Protein AF-B4VSL5-F1 (afdb_monomer_lite)

pLDDT: mean 77.55, std 10.19, range [50.0, 93.06]

Organism: NCBI:txid118168

Secondary structure (DSSP, 8-state):
-GGGGS-HHHHHHHHHH----GGG----EEEEEE--S---SHHHHHT-EEEEEEEPP-

Structure (mmCIF, N/CA/C/O backbone):
data_AF-B4VSL5-F1
#
_entry.id   AF-B4VSL5-F1
#
loop_
_atom_site.group_PDB
_atom_site.id
_atom_site.type_symbol
_atom_site.label_atom_id
_atom_site.label_alt_id
_atom_site.label_comp_id
_atom_site.label_asym_id
_atom_site.label_entity_id
_atom_site.label_seq_id
_atom_site.pdbx_PDB_ins_code
_atom_site.Cartn_x
_atom_site.Cartn_y
_atom_site.Cartn_z
_atom_site.occupancy
_atom_site.B_iso_or_equiv
_atom_site.auth_seq_id
_atom_site.auth_comp_id
_atom_site.auth_asym_id
_atom_site.auth_atom_id
_atom_site.pdbx_PDB_model_num
ATOM 1 N N . MET A 1 1 ? 10.227 -0.473 -5.374 1.00 50.00 1 MET A N 1
ATOM 2 C CA . MET A 1 1 ? 9.568 -0.435 -4.045 1.00 50.00 1 MET A CA 1
ATOM 3 C C . MET A 1 1 ? 10.500 0.296 -3.087 1.00 50.00 1 MET A C 1
ATOM 5 O O . MET A 1 1 ? 11.638 -0.137 -2.972 1.00 50.00 1 MET A O 1
ATOM 9 N N . ILE A 1 2 ? 10.066 1.371 -2.417 1.00 52.66 2 ILE A N 1
ATOM 10 C CA . ILE A 1 2 ? 10.928 2.180 -1.519 1.00 52.66 2 ILE A CA 1
ATOM 11 C C . ILE A 1 2 ? 11.621 1.295 -0.464 1.00 52.66 2 ILE A C 1
ATOM 13 O O . ILE A 1 2 ? 12.793 1.483 -0.166 1.00 52.66 2 ILE A O 1
ATOM 17 N N . TYR A 1 3 ? 10.932 0.246 -0.006 1.00 54.03 3 TYR A N 1
ATOM 18 C CA . TYR A 1 3 ? 11.420 -0.728 0.971 1.00 54.03 3 TYR A CA 1
ATOM 19 C C . TYR A 1 3 ? 12.711 -1.465 0.579 1.00 54.03 3 TYR A C 1
ATOM 21 O O . TYR A 1 3 ? 13.486 -1.821 1.457 1.00 54.03 3 TYR A O 1
ATOM 29 N N . GLN A 1 4 ? 12.961 -1.690 -0.716 1.00 57.28 4 GLN A N 1
ATOM 30 C CA . GLN A 1 4 ? 14.103 -2.488 -1.195 1.00 57.28 4 GLN A CA 1
ATOM 31 C C . GLN A 1 4 ? 15.437 -1.733 -1.137 1.00 57.28 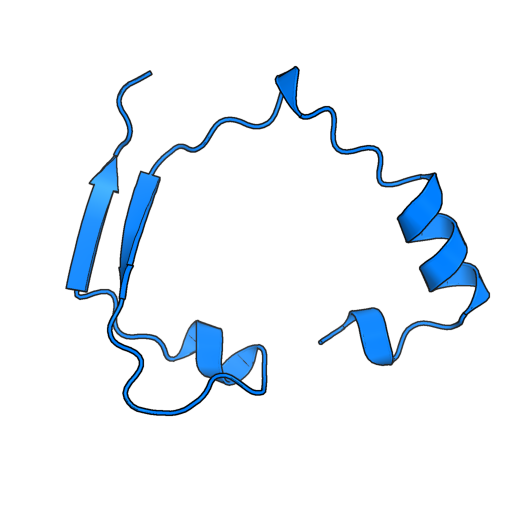4 GLN A C 1
ATOM 33 O O . GLN A 1 4 ? 16.491 -2.359 -1.133 1.00 57.28 4 GLN A O 1
ATOM 38 N N . HIS A 1 5 ? 15.387 -0.400 -1.082 1.00 70.62 5 HIS A N 1
ATOM 39 C CA . HIS A 1 5 ? 16.569 0.465 -1.015 1.00 70.62 5 HIS A CA 1
ATOM 40 C C . HIS A 1 5 ? 16.819 1.017 0.392 1.00 70.62 5 HIS A C 1
ATOM 42 O O . HIS A 1 5 ? 17.746 1.796 0.593 1.00 70.62 5 HIS A O 1
ATOM 48 N N . LEU A 1 6 ? 15.987 0.637 1.365 1.00 72.69 6 LEU A N 1
ATOM 49 C CA . LEU A 1 6 ? 16.202 0.993 2.759 1.00 72.69 6 LEU A CA 1
ATOM 50 C C . LEU A 1 6 ? 17.291 0.113 3.355 1.00 72.69 6 LEU A C 1
ATOM 52 O O . LEU A 1 6 ? 17.352 -1.085 3.083 1.00 72.69 6 LEU A O 1
ATOM 56 N N . ASP A 1 7 ? 18.108 0.710 4.212 1.00 81.62 7 ASP A N 1
ATOM 57 C CA . ASP A 1 7 ? 19.111 -0.015 4.977 1.00 81.62 7 ASP A CA 1
ATOM 58 C C . ASP A 1 7 ? 18.445 -1.100 5.845 1.00 81.62 7 ASP A C 1
ATOM 60 O O . ASP A 1 7 ? 17.335 -0.903 6.356 1.00 81.62 7 ASP A O 1
ATOM 64 N N . GLN A 1 8 ? 19.101 -2.245 6.035 1.00 78.62 8 GLN A N 1
ATOM 65 C CA . GLN A 1 8 ? 18.520 -3.398 6.741 1.00 78.62 8 GLN A CA 1
ATOM 66 C C . GLN A 1 8 ? 18.058 -3.039 8.159 1.00 78.62 8 GLN A C 1
ATOM 68 O O . GLN A 1 8 ? 17.035 -3.541 8.631 1.00 78.62 8 GLN A O 1
ATOM 73 N N . ALA A 1 9 ? 18.774 -2.134 8.830 1.00 79.75 9 ALA A N 1
ATOM 74 C CA . ALA A 1 9 ? 18.393 -1.627 10.145 1.00 79.75 9 ALA A CA 1
ATOM 75 C C . ALA A 1 9 ? 17.066 -0.848 10.104 1.00 79.75 9 ALA A C 1
ATOM 77 O O . ALA A 1 9 ? 16.218 -1.020 10.980 1.00 79.75 9 ALA A O 1
ATOM 78 N N . VAL A 1 10 ? 16.857 -0.039 9.062 1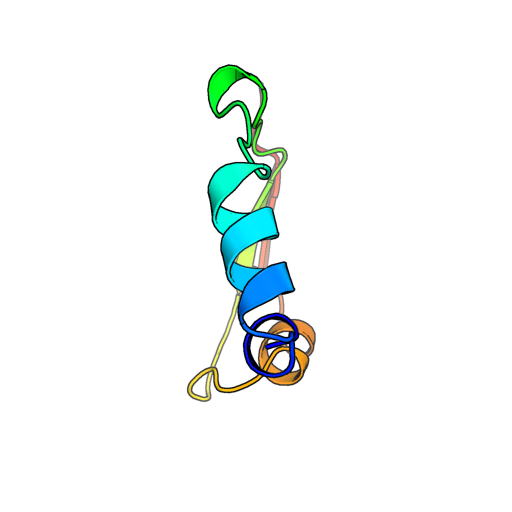.00 75.88 10 VAL A N 1
ATOM 79 C CA . VAL A 1 10 ? 15.629 0.740 8.854 1.00 75.88 10 VAL A CA 1
ATOM 80 C C . VAL A 1 10 ? 14.474 -0.175 8.454 1.00 75.88 10 VAL A C 1
ATOM 82 O O . VAL A 1 10 ? 13.376 -0.025 8.983 1.00 75.88 10 VAL A O 1
ATOM 85 N N . GLN A 1 11 ? 14.718 -1.172 7.598 1.00 72.25 11 GLN A N 1
ATOM 86 C CA . GLN A 1 11 ? 13.713 -2.182 7.247 1.00 72.25 11 GLN A CA 1
ATOM 87 C C . GLN A 1 11 ? 13.235 -2.956 8.477 1.00 72.25 11 GLN A C 1
ATOM 89 O O . GLN A 1 11 ? 12.031 -3.139 8.661 1.00 72.25 11 GLN A O 1
ATOM 94 N N . LYS A 1 12 ? 14.173 -3.389 9.331 1.00 75.06 12 LYS A N 1
ATOM 95 C CA . LYS A 1 12 ? 13.868 -4.123 10.563 1.00 75.06 12 LYS A CA 1
ATOM 96 C C . LYS A 1 12 ? 13.088 -3.250 11.539 1.00 75.06 12 LYS A C 1
ATOM 98 O O . LYS A 1 12 ? 12.082 -3.708 12.063 1.00 75.06 12 LYS A O 1
ATOM 103 N N . LYS A 1 13 ? 13.509 -1.992 11.710 1.00 75.12 13 LYS A N 1
ATOM 104 C CA . LYS A 1 13 ? 12.827 -1.003 12.549 1.00 75.12 13 LYS A CA 1
ATOM 105 C C . LYS A 1 13 ? 11.396 -0.749 12.077 1.00 75.12 13 LYS A C 1
ATOM 107 O O . LYS A 1 13 ? 10.477 -0.852 12.877 1.00 75.12 13 LYS A O 1
ATOM 112 N N . LEU A 1 14 ? 11.194 -0.503 10.782 1.00 72.44 14 LEU A N 1
ATOM 113 C CA . LEU A 1 14 ? 9.860 -0.333 10.204 1.00 72.44 14 LEU A CA 1
ATOM 114 C C . LEU A 1 14 ? 9.015 -1.600 10.364 1.00 72.44 14 LEU A C 1
ATOM 116 O O . LEU A 1 14 ? 7.869 -1.502 10.772 1.00 72.44 14 LEU A O 1
ATOM 120 N N . ALA A 1 15 ? 9.569 -2.790 10.131 1.00 70.31 15 ALA A N 1
ATOM 121 C CA . ALA A 1 15 ? 8.824 -4.036 10.312 1.00 70.31 15 ALA A CA 1
ATOM 122 C C . ALA A 1 15 ? 8.368 -4.264 11.768 1.00 70.31 15 ALA A C 1
ATOM 124 O O . ALA A 1 15 ? 7.322 -4.869 11.985 1.00 70.31 15 ALA A O 1
ATOM 125 N N . THR A 1 16 ? 9.133 -3.792 12.759 1.00 71.19 16 THR A N 1
ATOM 126 C CA . THR A 1 16 ? 8.792 -3.934 14.186 1.00 71.19 16 THR A CA 1
ATOM 127 C C . THR A 1 16 ? 7.964 -2.784 14.758 1.00 71.19 16 THR A C 1
ATOM 129 O O . THR A 1 16 ? 7.175 -3.011 15.669 1.00 71.19 16 THR A O 1
ATOM 132 N N . GLU A 1 17 ? 8.151 -1.558 14.268 1.00 71.44 17 GLU A N 1
ATOM 133 C CA . GLU A 1 17 ? 7.504 -0.350 14.806 1.00 71.44 17 GLU A CA 1
ATOM 134 C C . GLU A 1 17 ? 6.260 0.060 14.021 1.00 71.44 17 GLU A C 1
ATOM 136 O O . GLU A 1 17 ? 5.376 0.707 14.582 1.00 71.44 17 GLU A O 1
ATOM 141 N N . LEU A 1 18 ? 6.153 -0.335 12.747 1.00 66.69 18 LEU A N 1
ATOM 142 C CA . LEU A 1 18 ? 4.951 -0.140 11.941 1.00 66.69 18 LEU A CA 1
ATOM 143 C C . LEU A 1 18 ? 3.888 -1.163 12.357 1.00 66.69 18 LEU A C 1
ATOM 145 O O . LEU A 1 18 ? 3.447 -2.015 11.587 1.00 66.69 18 LEU A O 1
ATOM 149 N N . VAL A 1 19 ? 3.467 -1.079 13.612 1.00 66.50 19 VAL A N 1
ATOM 150 C CA . VAL A 1 19 ? 2.245 -1.712 14.076 1.00 66.50 19 VAL A CA 1
ATOM 151 C C . VAL A 1 19 ? 1.122 -0.856 13.524 1.00 66.50 19 VAL A C 1
ATOM 153 O O . VAL A 1 19 ? 0.758 0.154 14.116 1.00 66.50 19 VAL A O 1
ATOM 156 N N . ILE A 1 20 ? 0.605 -1.221 12.352 1.00 67.12 20 ILE A N 1
ATOM 157 C CA . ILE A 1 20 ? -0.652 -0.655 11.879 1.00 67.12 20 ILE A CA 1
ATOM 158 C C . ILE A 1 20 ? -1.736 -1.269 12.769 1.00 67.12 20 ILE A C 1
ATOM 160 O O . ILE A 1 20 ? -1.947 -2.485 12.705 1.00 67.12 20 ILE A O 1
ATOM 164 N N . PRO A 1 21 ? -2.412 -0.490 13.629 1.00 73.06 21 PRO A N 1
ATOM 165 C CA . PRO A 1 21 ? -3.516 -1.019 14.408 1.00 73.06 21 PRO A CA 1
ATOM 166 C C . PRO A 1 21 ? -4.642 -1.359 13.431 1.00 73.06 21 PRO A C 1
ATOM 168 O O . PRO A 1 21 ? -5.386 -0.482 13.008 1.00 73.06 21 PRO A O 1
ATOM 171 N N . TYR A 1 22 ? -4.756 -2.632 13.041 1.00 64.75 22 TYR A N 1
ATOM 172 C CA . TYR A 1 22 ? -5.737 -3.089 12.048 1.00 64.75 22 TYR A CA 1
ATOM 173 C C . TYR A 1 22 ? -7.177 -2.714 12.422 1.00 64.75 22 TYR A C 1
ATOM 175 O O . TYR A 1 22 ? -7.991 -2.472 11.540 1.00 64.75 22 TYR A O 1
ATOM 183 N N . SER A 1 23 ? -7.477 -2.588 13.719 1.00 74.56 23 SER A N 1
ATOM 184 C CA . SER A 1 23 ? -8.762 -2.092 14.229 1.00 74.56 23 SER A CA 1
ATOM 185 C C . SER A 1 23 ? -9.048 -0.616 13.917 1.00 74.56 23 SER A C 1
ATOM 187 O O . SER A 1 23 ? -10.181 -0.176 14.077 1.00 74.56 23 SER A O 1
ATOM 189 N N . GLN A 1 24 ? -8.041 0.149 13.492 1.00 72.19 24 GLN A N 1
ATOM 190 C CA . GLN A 1 24 ? -8.147 1.543 13.054 1.00 72.19 24 GLN A CA 1
ATOM 191 C C . GLN A 1 24 ? -7.970 1.693 11.534 1.00 72.19 24 GLN A C 1
ATOM 193 O O . GLN A 1 24 ? -8.000 2.812 11.022 1.00 72.19 24 GLN A O 1
ATOM 198 N N . VAL A 1 25 ? -7.776 0.590 10.800 1.00 77.00 25 VAL A N 1
ATOM 199 C CA . VAL A 1 25 ? -7.733 0.605 9.335 1.00 77.00 25 VAL A CA 1
ATOM 200 C C . VAL A 1 25 ? -9.152 0.456 8.817 1.00 77.00 25 VAL A C 1
ATOM 202 O O . VAL A 1 25 ? -9.754 -0.611 8.909 1.00 77.00 25 VAL A O 1
ATOM 205 N N . PHE A 1 26 ? -9.669 1.530 8.235 1.00 79.62 26 PHE A N 1
ATOM 206 C CA . PHE A 1 26 ? -10.960 1.531 7.564 1.00 79.62 26 PHE A CA 1
ATOM 207 C C . PHE A 1 26 ? -10.738 1.732 6.069 1.00 79.62 26 PHE A C 1
ATOM 209 O O . PHE A 1 26 ? -10.011 2.636 5.657 1.00 79.62 26 PHE A O 1
ATOM 216 N N . PHE A 1 27 ? -11.358 0.881 5.255 1.00 84.19 27 PHE A N 1
ATOM 217 C CA . PHE A 1 27 ? -11.362 1.050 3.807 1.00 84.19 27 PHE A CA 1
ATOM 218 C C . PHE A 1 27 ? -12.497 2.001 3.425 1.00 84.19 27 PHE A C 1
ATOM 220 O O . PHE A 1 27 ? -13.665 1.705 3.664 1.00 84.19 27 PHE A O 1
ATOM 227 N N . ASP A 1 28 ? -12.159 3.137 2.826 1.00 85.81 28 ASP A N 1
ATOM 228 C CA . ASP A 1 28 ? -13.107 4.169 2.393 1.00 85.81 28 ASP A CA 1
ATOM 229 C C . ASP A 1 28 ? -13.745 3.835 1.036 1.00 85.81 28 ASP A C 1
ATOM 231 O O . ASP A 1 28 ? -14.910 4.147 0.767 1.00 85.81 28 ASP A O 1
ATOM 235 N N . GLN A 1 29 ? -12.982 3.189 0.155 1.00 88.38 29 GLN A N 1
ATOM 236 C CA . GLN A 1 29 ? -13.414 2.864 -1.197 1.00 88.38 29 GLN A CA 1
ATOM 237 C C . GLN A 1 29 ? -12.665 1.668 -1.782 1.00 88.38 29 GLN A C 1
ATOM 239 O O . GLN A 1 29 ? -11.514 1.390 -1.455 1.00 88.38 29 GLN A O 1
ATOM 244 N N . VAL A 1 30 ? -13.316 1.004 -2.730 1.00 88.94 30 VAL A N 1
ATOM 245 C CA . VAL A 1 30 ? -12.727 -0.022 -3.591 1.00 88.94 30 VAL A CA 1
ATOM 246 C C . VAL A 1 30 ? -12.642 0.525 -5.006 1.00 88.94 30 VAL A C 1
ATOM 248 O O . VAL A 1 30 ? -13.586 1.148 -5.498 1.00 88.94 30 VAL A O 1
ATOM 251 N N . ARG A 1 31 ? -11.517 0.274 -5.676 1.00 90.88 31 ARG A N 1
ATOM 252 C CA . ARG A 1 31 ? -11.302 0.638 -7.079 1.00 90.88 31 ARG A CA 1
ATOM 253 C C . ARG A 1 31 ? -11.150 -0.626 -7.913 1.00 90.88 31 ARG A C 1
ATOM 255 O O . ARG A 1 31 ? -10.335 -1.482 -7.585 1.00 90.88 31 ARG A O 1
ATOM 262 N N . ALA A 1 32 ? -11.921 -0.730 -8.987 1.00 89.69 32 ALA A N 1
ATOM 263 C CA . ALA A 1 32 ? -11.676 -1.703 -10.041 1.00 89.69 32 ALA A CA 1
ATOM 264 C C . ALA A 1 32 ? -10.667 -1.100 -11.020 1.00 89.69 32 ALA A C 1
ATOM 266 O O . ALA A 1 32 ? -10.846 0.033 -11.471 1.00 89.69 32 ALA A O 1
ATOM 267 N N . ILE A 1 33 ? -9.621 -1.849 -11.343 1.00 89.69 33 ILE A N 1
ATOM 268 C CA . ILE A 1 33 ? -8.507 -1.397 -12.181 1.00 89.69 33 ILE A CA 1
ATOM 269 C C . ILE A 1 33 ? -8.297 -2.357 -13.350 1.00 89.69 33 ILE A C 1
ATOM 271 O O . ILE A 1 33 ? -8.588 -3.548 -13.235 1.00 89.69 33 ILE A O 1
ATOM 275 N N . SER A 1 34 ? -7.777 -1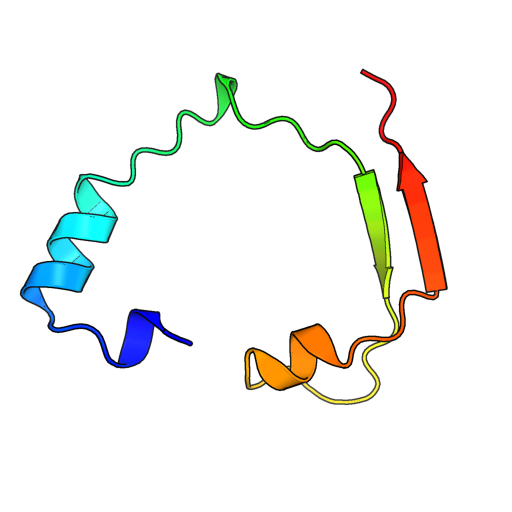.840 -14.461 1.00 85.62 34 SER A N 1
ATOM 276 C CA . SER A 1 34 ? -7.265 -2.656 -15.563 1.00 85.62 34 SER A CA 1
ATOM 277 C C . SER A 1 34 ? -5.743 -2.653 -15.536 1.00 85.62 34 SER A C 1
ATOM 279 O O . SER A 1 34 ? -5.127 -1.585 -15.547 1.00 85.62 34 SER A O 1
ATOM 281 N N . THR A 1 35 ? -5.140 -3.840 -15.515 1.00 81.00 35 THR A N 1
ATOM 282 C CA . THR A 1 35 ? -3.682 -4.015 -15.503 1.00 81.00 35 THR A CA 1
ATOM 283 C C . THR A 1 35 ? -3.281 -4.974 -16.625 1.00 81.00 35 THR A C 1
ATOM 285 O O . THR A 1 35 ? -3.172 -6.179 -16.390 1.00 81.00 35 THR A O 1
ATOM 288 N N . PRO A 1 36 ? -3.124 -4.481 -17.868 1.00 71.44 36 PRO A N 1
ATOM 289 C CA . PRO A 1 36 ? -2.798 -5.341 -19.006 1.00 71.44 36 PRO A CA 1
ATOM 290 C C . PRO A 1 36 ? -1.391 -5.944 -18.904 1.00 71.44 36 PRO A C 1
ATOM 292 O O . PRO A 1 36 ? -1.138 -7.001 -19.476 1.00 71.44 36 PRO A O 1
ATOM 295 N N . GLU A 1 37 ? -0.491 -5.305 -18.153 1.00 78.69 37 GLU A N 1
ATOM 296 C CA . GLU A 1 37 ? 0.878 -5.767 -17.944 1.00 78.69 37 GLU A CA 1
ATOM 297 C C . GLU A 1 37 ? 1.129 -6.195 -16.488 1.00 78.69 37 GLU A C 1
ATOM 299 O O . GLU A 1 37 ? 0.515 -5.650 -15.563 1.00 78.69 37 GLU A O 1
ATOM 304 N N . PRO A 1 38 ? 2.043 -7.160 -16.254 1.00 77.69 38 PRO A N 1
ATOM 305 C CA . PRO A 1 38 ? 2.459 -7.542 -14.911 1.00 77.69 38 PRO A CA 1
ATOM 306 C C . PRO A 1 38 ? 3.059 -6.360 -14.148 1.00 77.69 38 PRO A C 1
ATOM 308 O O . PRO A 1 38 ? 3.948 -5.673 -14.641 1.00 77.69 38 PRO A O 1
ATOM 311 N N . VAL A 1 39 ? 2.620 -6.187 -12.908 1.00 80.88 39 VAL A N 1
ATOM 312 C CA . VAL A 1 39 ? 3.025 -5.090 -12.026 1.00 80.88 39 VAL A CA 1
ATOM 313 C C . VAL A 1 39 ? 4.423 -5.372 -11.479 1.00 80.88 39 VAL A C 1
ATOM 315 O O . VAL A 1 39 ? 4.623 -6.375 -10.790 1.00 80.88 39 VAL A O 1
ATOM 318 N N . ARG A 1 40 ? 5.401 -4.512 -11.776 1.00 80.12 40 ARG A N 1
ATOM 319 C CA . ARG A 1 40 ? 6.809 -4.698 -11.370 1.00 80.12 40 ARG A CA 1
ATOM 320 C C . ARG A 1 40 ? 7.351 -3.529 -10.555 1.00 80.12 40 ARG A C 1
ATOM 322 O O . ARG A 1 40 ? 8.311 -3.698 -9.802 1.00 80.12 40 ARG A O 1
ATOM 329 N N . SER A 1 41 ? 6.740 -2.356 -10.679 1.00 79.38 41 SER A N 1
ATOM 330 C CA . SER A 1 41 ? 7.167 -1.121 -10.030 1.00 79.38 41 SER A CA 1
ATOM 331 C C . SER A 1 41 ? 5.986 -0.326 -9.462 1.00 79.38 41 SER A C 1
ATOM 333 O O . SER A 1 41 ? 4.826 -0.608 -9.751 1.00 79.38 41 SER A O 1
ATOM 335 N N . GLY A 1 42 ? 6.284 0.676 -8.627 1.00 77.19 42 GLY A N 1
ATOM 336 C CA . GLY A 1 42 ? 5.265 1.613 -8.140 1.00 77.19 42 GLY A CA 1
ATOM 337 C C . GLY A 1 42 ? 4.711 2.503 -9.255 1.00 77.19 42 GLY A C 1
ATOM 338 O O . GLY A 1 42 ? 3.521 2.784 -9.269 1.00 77.19 42 GLY A O 1
ATOM 339 N N . GLU A 1 43 ? 5.535 2.858 -10.243 1.00 80.75 43 GLU A N 1
ATOM 340 C CA . GLU A 1 43 ? 5.083 3.617 -11.414 1.00 80.75 43 GLU A CA 1
ATOM 341 C C . GLU A 1 43 ? 4.047 2.843 -12.237 1.00 80.75 43 GLU A C 1
ATOM 343 O O . GLU A 1 43 ? 3.144 3.445 -12.813 1.00 80.75 43 GLU A O 1
ATOM 348 N N . ASP A 1 44 ? 4.145 1.510 -12.284 1.00 78.94 44 ASP A N 1
ATOM 349 C CA . ASP A 1 44 ? 3.150 0.679 -12.970 1.00 78.94 44 ASP A CA 1
ATOM 350 C C . ASP A 1 44 ? 1.791 0.794 -12.278 1.00 78.94 44 ASP A C 1
ATOM 352 O O . ASP A 1 44 ? 0.769 0.881 -12.952 1.00 78.94 44 ASP A O 1
ATOM 356 N N . VAL A 1 45 ? 1.793 0.847 -10.939 1.00 80.50 45 VAL A N 1
ATOM 357 C CA . VAL A 1 45 ? 0.595 1.031 -10.106 1.00 80.50 45 VAL A CA 1
ATOM 358 C C . VAL A 1 45 ? -0.043 2.395 -10.353 1.00 80.50 45 VAL A C 1
ATOM 360 O O . VAL A 1 45 ? -1.261 2.499 -10.481 1.00 80.50 45 VAL A O 1
ATOM 363 N N . GLU A 1 46 ? 0.770 3.444 -10.456 1.00 80.69 46 GLU A N 1
ATOM 364 C CA . GLU A 1 46 ? 0.291 4.808 -10.710 1.00 80.69 46 GLU A CA 1
ATOM 365 C C . GLU A 1 46 ? -0.326 4.971 -12.106 1.00 80.69 46 GLU A C 1
ATOM 367 O O . GLU A 1 46 ? -1.238 5.778 -12.291 1.00 80.69 46 GLU A O 1
ATOM 372 N N . LYS A 1 47 ? 0.123 4.172 -13.082 1.00 82.44 47 LYS A N 1
ATOM 373 C CA . LYS A 1 47 ? -0.408 4.153 -14.455 1.00 82.44 47 LYS A CA 1
ATOM 374 C C . LYS A 1 47 ? -1.687 3.325 -14.603 1.00 82.44 47 LYS A C 1
ATOM 376 O O . LYS A 1 47 ? -2.246 3.273 -15.700 1.00 82.44 47 LYS A O 1
ATOM 381 N N . TRP A 1 48 ? -2.163 2.664 -13.546 1.00 86.88 48 TRP A N 1
ATOM 382 C CA . TRP A 1 48 ? -3.367 1.842 -13.631 1.00 86.88 48 TRP A CA 1
ATOM 383 C C . TRP A 1 48 ? -4.594 2.664 -13.995 1.00 86.88 48 TRP A C 1
ATOM 385 O O . TRP A 1 48 ? -4.989 3.610 -13.307 1.00 86.88 48 TRP A O 1
ATOM 395 N N . GLN A 1 49 ? -5.271 2.227 -15.051 1.00 87.31 49 GLN A N 1
ATOM 396 C CA . GLN A 1 49 ? -6.553 2.798 -15.406 1.00 87.31 49 GLN A CA 1
ATOM 397 C C . GLN A 1 49 ? -7.607 2.316 -14.409 1.00 87.31 49 GLN A C 1
ATOM 399 O O . GLN A 1 49 ? -7.930 1.128 -14.339 1.00 87.31 49 GLN A O 1
ATOM 404 N N . THR A 1 50 ? -8.166 3.255 -13.648 1.00 89.56 50 THR A N 1
ATOM 405 C CA . THR A 1 50 ? -9.322 2.982 -12.793 1.00 89.56 50 THR A CA 1
ATOM 406 C C . THR A 1 50 ? -10.567 2.862 -13.669 1.00 89.56 50 THR A C 1
ATOM 408 O O . THR A 1 50 ? -10.961 3.820 -14.328 1.00 89.56 50 THR A O 1
ATOM 411 N N . LEU A 1 51 ? -11.180 1.681 -13.678 1.00 91.56 51 LEU A N 1
ATOM 412 C C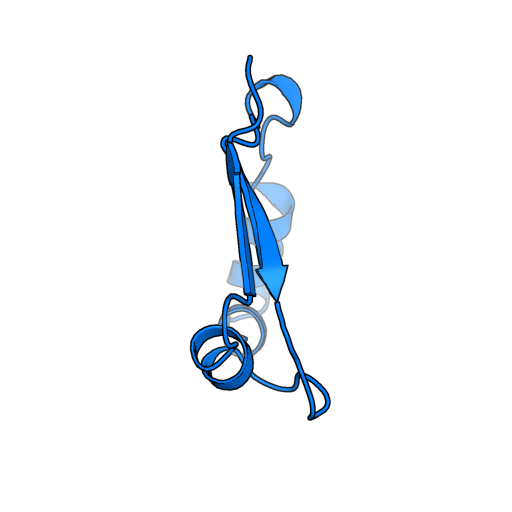A . LEU A 1 51 ? -12.403 1.389 -14.427 1.00 91.56 51 LEU A CA 1
ATOM 413 C C . LEU A 1 51 ? -13.652 1.825 -13.661 1.00 91.56 51 LEU A C 1
ATOM 415 O O . LEU A 1 51 ? -14.631 2.268 -14.253 1.00 91.56 51 LEU A O 1
ATOM 419 N N . SER A 1 52 ? -13.633 1.670 -12.338 1.00 91.62 52 SER A N 1
ATOM 420 C CA . SER A 1 52 ? -14.749 2.041 -11.473 1.00 91.62 52 SER A CA 1
ATOM 421 C C . SER A 1 52 ? -14.278 2.256 -10.041 1.00 91.62 52 SER A C 1
ATOM 423 O O . SER A 1 52 ? -13.288 1.667 -9.605 1.00 91.62 5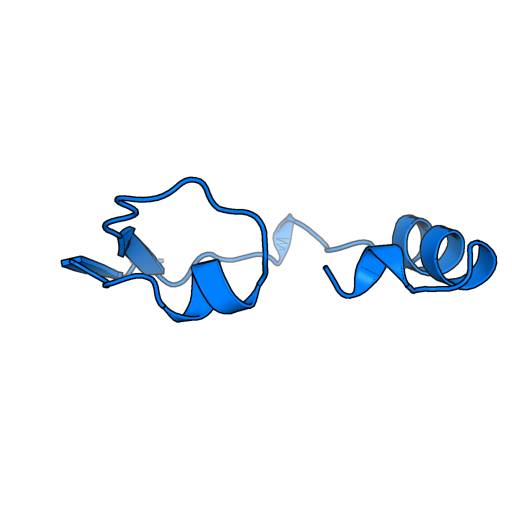2 SER A O 1
ATOM 425 N N . VAL 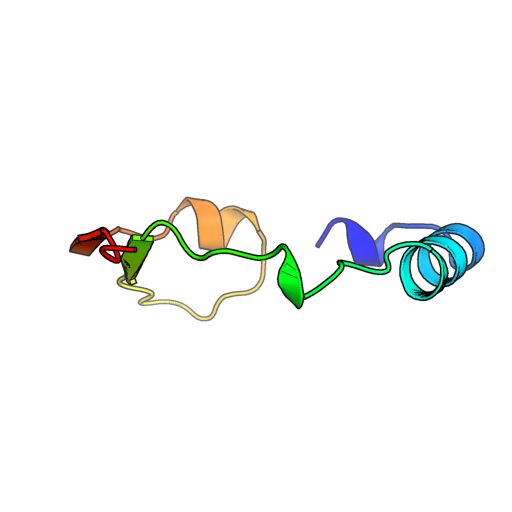A 1 53 ? -15.003 3.091 -9.301 1.00 91.94 53 VAL A N 1
ATOM 426 C CA . VAL A 1 53 ? -14.772 3.347 -7.878 1.00 91.94 53 VAL A CA 1
ATOM 427 C C . VAL A 1 53 ? -16.087 3.181 -7.140 1.00 91.94 53 VAL A C 1
ATOM 429 O O . VAL A 1 53 ? -17.102 3.768 -7.514 1.00 91.94 53 VAL A O 1
ATOM 432 N N . ARG A 1 54 ? -16.060 2.410 -6.058 1.00 93.06 54 ARG A N 1
ATOM 433 C CA . ARG A 1 54 ? -17.189 2.242 -5.150 1.00 93.06 54 ARG A CA 1
ATOM 434 C C . ARG A 1 54 ? -16.767 2.659 -3.754 1.00 93.06 54 ARG A C 1
ATOM 436 O O . ARG A 1 54 ? -15.875 2.045 -3.178 1.00 93.06 54 ARG A O 1
ATOM 443 N N . LYS A 1 55 ? -17.447 3.653 -3.185 1.00 92.62 55 LYS A N 1
ATOM 444 C CA . LYS A 1 55 ? -17.314 3.953 -1.757 1.00 92.62 55 LYS A CA 1
ATOM 445 C C . LYS A 1 55 ? -17.869 2.794 -0.941 1.00 92.62 55 LYS A C 1
ATOM 447 O O . LYS A 1 55 ? -18.962 2.295 -1.231 1.00 92.62 55 LYS A O 1
ATOM 452 N N . LEU A 1 56 ? -17.102 2.360 0.046 1.00 83.94 56 LEU A N 1
ATOM 453 C CA . LEU A 1 56 ? -17.586 1.422 1.039 1.00 83.94 56 LEU A CA 1
ATOM 454 C C . LEU A 1 56 ? -18.339 2.251 2.069 1.00 83.94 56 LEU A C 1
ATOM 456 O O . LEU A 1 56 ? -17.796 3.184 2.653 1.00 83.94 56 LEU A O 1
ATOM 460 N N . VAL A 1 57 ? -19.636 1.990 2.186 1.00 74.94 57 VAL A N 1
ATOM 461 C CA . VAL A 1 57 ? -20.466 2.683 3.165 1.00 74.94 57 VAL A CA 1
ATOM 462 C C . VAL A 1 57 ? -20.116 2.076 4.517 1.00 74.94 57 VAL A C 1
ATOM 464 O O . VAL A 1 57 ? -20.248 0.862 4.681 1.00 74.94 57 VAL A O 1
ATOM 467 N N . SER A 1 58 ? -19.585 2.907 5.415 1.00 59.00 58 SER A N 1
ATOM 468 C CA . SER A 1 58 ? -19.446 2.576 6.835 1.00 59.00 58 SER A CA 1
ATOM 469 C C . SER A 1 58 ? -20.807 2.363 7.483 1.00 59.00 58 SER A C 1
ATOM 471 O O . SER A 1 58 ? -21.795 2.966 7.005 1.00 59.00 58 SER A O 1
#

Sequence (58 aa):
MIYQHLDQAVQKKLATELVIPYSQVFFDQVRAISTPEPVRSGEDVEKWQTLSVRKLVS

Radius of gyration: 15.64 Å; chains: 1; bounding box: 40×12×34 Å

Foldseek 3Di:
DVLVPDDPVVNVCCVVVVPPVVVPDDDQKDFDWDQPDDDDDVVSVVPTDTPDMDTDDD